Protein AF-A0A7Y0SPW8-F1 (afdb_monomer_lite)

Structure (mmCIF, N/CA/C/O backbone):
data_AF-A0A7Y0SPW8-F1
#
_entry.id   AF-A0A7Y0SPW8-F1
#
loop_
_atom_site.group_PDB
_atom_site.id
_atom_site.type_symbol
_atom_site.label_atom_id
_atom_site.label_alt_id
_atom_site.label_comp_id
_atom_site.label_asym_id
_atom_site.label_entity_id
_atom_site.label_seq_id
_atom_site.pdbx_PDB_ins_code
_atom_site.Cartn_x
_atom_site.Cartn_y
_atom_site.Cartn_z
_atom_site.occupancy
_atom_site.B_iso_or_equiv
_atom_site.auth_seq_id
_atom_site.auth_comp_id
_atom_site.auth_asym_id
_atom_site.auth_atom_id
_atom_site.pdbx_PDB_model_num
ATOM 1 N N . TYR A 1 1 ? -2.737 -6.931 15.381 1.00 62.88 1 TYR A N 1
ATOM 2 C CA . TYR A 1 1 ? -1.695 -5.896 15.281 1.00 62.88 1 TYR A CA 1
ATOM 3 C C . TYR A 1 1 ? -1.751 -5.077 16.565 1.00 62.88 1 TYR A C 1
ATOM 5 O O . TYR A 1 1 ? -2.819 -5.047 17.177 1.00 62.88 1 TYR A O 1
ATOM 13 N N . PRO A 1 2 ? -0.622 -4.552 17.052 1.00 69.31 2 PRO A N 1
ATOM 14 C CA . PRO A 1 2 ? -0.585 -3.794 18.299 1.00 69.31 2 PRO A CA 1
ATOM 15 C C . PRO A 1 2 ? -1.249 -2.413 18.097 1.00 69.31 2 PRO A C 1
ATOM 17 O O . PRO A 1 2 ? -1.220 -1.873 16.997 1.00 69.31 2 PRO A O 1
ATOM 20 N N . THR A 1 3 ? -1.953 -1.907 19.114 1.00 70.38 3 THR A N 1
ATOM 21 C CA . THR A 1 3 ? -2.761 -0.662 19.058 1.00 70.38 3 THR A CA 1
ATOM 22 C C . THR A 1 3 ? -2.176 0.456 19.925 1.00 70.38 3 THR A C 1
ATOM 24 O O . THR A 1 3 ? -2.827 1.463 20.187 1.00 70.38 3 THR A O 1
ATOM 27 N N . ASP A 1 4 ? -0.978 0.235 20.449 1.00 73.94 4 ASP A N 1
ATOM 28 C CA . ASP A 1 4 ? -0.171 1.159 21.246 1.00 73.94 4 ASP A CA 1
ATOM 29 C C . ASP A 1 4 ? 0.299 2.379 20.446 1.00 73.94 4 ASP A C 1
ATOM 31 O O . ASP A 1 4 ? 0.491 3.450 21.016 1.00 73.94 4 ASP A O 1
ATOM 35 N N . GLU A 1 5 ? 0.418 2.237 19.129 1.00 70.25 5 GLU A N 1
ATOM 36 C CA . GLU A 1 5 ? 0.795 3.314 18.212 1.00 70.25 5 GLU A CA 1
ATOM 37 C C . GLU A 1 5 ? -0.388 4.170 17.726 1.00 70.25 5 GLU A C 1
ATOM 39 O O . GLU A 1 5 ? -0.193 5.112 16.962 1.00 70.25 5 GLU A O 1
ATOM 44 N N . PHE A 1 6 ? -1.616 3.859 18.144 1.00 84.69 6 PHE A N 1
ATOM 45 C CA . PHE A 1 6 ? -2.802 4.602 17.719 1.00 84.69 6 PHE A CA 1
ATOM 46 C C . PHE A 1 6 ? -2.862 5.970 18.392 1.00 84.69 6 PHE A C 1
ATOM 48 O O . PHE A 1 6 ? -2.743 6.080 19.615 1.00 84.69 6 PHE A O 1
ATOM 55 N N . LEU A 1 7 ? -3.120 7.017 17.602 1.00 79.31 7 LEU A N 1
ATOM 56 C CA . LEU A 1 7 ? -3.110 8.405 18.082 1.00 79.31 7 LEU A CA 1
ATOM 57 C C . LEU A 1 7 ? -4.071 8.665 19.243 1.00 79.31 7 LEU A C 1
ATOM 59 O O . LEU A 1 7 ? -3.846 9.580 20.039 1.00 79.31 7 LEU A O 1
ATOM 63 N N . SER A 1 8 ? -5.177 7.923 19.326 1.00 85.94 8 SER A N 1
ATOM 64 C CA . SER A 1 8 ? -6.125 8.103 20.418 1.00 85.94 8 SER A CA 1
ATOM 65 C C . SER A 1 8 ? -6.857 6.830 20.822 1.00 85.94 8 SER A C 1
ATOM 67 O O . SER A 1 8 ? -7.314 6.034 20.001 1.00 85.94 8 SER A O 1
ATOM 69 N N . THR A 1 9 ? -7.023 6.689 22.137 1.00 89.38 9 THR A N 1
ATOM 70 C CA . THR A 1 9 ? -7.888 5.696 22.772 1.00 89.38 9 THR A CA 1
ATOM 71 C C . THR A 1 9 ? -8.837 6.411 23.725 1.00 89.38 9 THR A C 1
ATOM 73 O O . THR A 1 9 ? -8.407 7.177 24.584 1.00 89.38 9 THR A O 1
ATOM 76 N N . THR A 1 10 ? -10.135 6.165 23.574 1.00 92.00 10 THR A N 1
ATOM 77 C CA . THR A 1 10 ? -11.179 6.643 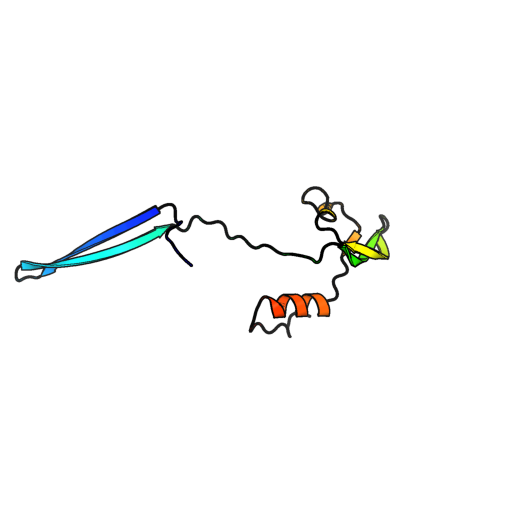24.484 1.00 92.00 10 THR A CA 1
ATOM 78 C C . THR A 1 10 ? -11.642 5.486 25.357 1.00 92.00 10 THR A C 1
ATOM 80 O O . THR A 1 10 ? -12.001 4.428 24.844 1.00 92.00 10 THR A O 1
ATOM 83 N N . VAL A 1 11 ? -11.656 5.687 26.675 1.00 93.69 11 VAL A N 1
ATOM 84 C CA . VAL A 1 11 ? -12.133 4.689 27.639 1.00 93.69 11 VAL A CA 1
ATOM 85 C C . VAL A 1 11 ? -13.487 5.121 28.185 1.00 93.69 11 VAL A C 1
ATOM 87 O O . VAL A 1 11 ? -13.632 6.209 28.738 1.00 93.69 11 VAL A O 1
ATOM 90 N N . PHE A 1 12 ? -14.473 4.246 28.048 1.00 95.12 12 PHE A N 1
ATOM 91 C CA . PHE A 1 12 ? -15.810 4.401 28.595 1.00 95.12 12 PHE A CA 1
ATOM 92 C C . PHE A 1 12 ? -15.910 3.628 29.901 1.00 95.12 12 PHE A C 1
ATOM 94 O O . PHE A 1 12 ? -15.657 2.423 29.936 1.00 95.12 12 PHE A O 1
ATOM 101 N N . GLU A 1 13 ? -16.315 4.307 30.969 1.00 96.38 13 GLU A N 1
ATOM 102 C CA . GLU A 1 13 ? -16.708 3.646 32.207 1.00 96.38 13 GLU A CA 1
ATOM 103 C C . GLU A 1 13 ? -18.226 3.452 32.216 1.00 96.38 13 GLU A C 1
ATOM 105 O O . GLU A 1 13 ? -18.999 4.409 32.222 1.00 96.38 13 GLU A O 1
ATOM 110 N N . VAL A 1 14 ? -18.656 2.196 32.230 1.00 94.06 14 VAL A N 1
ATOM 111 C CA . VAL A 1 14 ? -20.061 1.812 32.336 1.00 94.06 14 VAL A CA 1
ATOM 112 C C . VAL A 1 14 ? -20.339 1.459 33.787 1.00 94.06 14 VAL A C 1
ATOM 114 O O . VAL A 1 14 ? -19.727 0.541 34.327 1.00 94.06 14 VAL A O 1
ATOM 117 N N . ARG A 1 15 ? -21.268 2.176 34.427 1.00 95.62 15 ARG A N 1
ATOM 118 C CA . ARG A 1 15 ? -21.710 1.907 35.801 1.00 95.62 15 ARG A CA 1
ATOM 119 C C . ARG A 1 15 ? -23.179 1.517 35.816 1.00 95.62 15 ARG A C 1
ATOM 121 O O . ARG A 1 15 ? -23.995 2.160 35.161 1.00 95.62 15 ARG A O 1
ATOM 128 N N . ALA A 1 16 ? -23.519 0.506 36.604 1.00 95.06 16 ALA A N 1
ATOM 129 C CA . ALA A 1 16 ? -24.894 0.077 36.824 1.00 95.06 16 ALA A CA 1
ATOM 130 C C . ALA A 1 16 ? -25.170 -0.050 38.321 1.00 95.06 16 ALA A C 1
ATOM 132 O O . ALA A 1 16 ? -24.314 -0.519 39.071 1.00 95.06 16 ALA A O 1
ATOM 133 N N . LYS A 1 17 ? -26.368 0.355 38.748 1.00 96.81 17 LYS A N 1
ATOM 134 C CA . LYS A 1 17 ? -26.845 0.207 40.124 1.00 96.81 17 LYS A CA 1
ATOM 135 C C . LYS A 1 17 ? -28.114 -0.638 40.132 1.00 96.81 17 LYS A C 1
ATOM 137 O O . LYS A 1 17 ? -29.041 -0.339 39.383 1.00 96.81 17 LYS A O 1
ATOM 142 N N . ASP A 1 18 ? -28.150 -1.687 40.947 1.00 94.25 18 ASP A N 1
ATOM 143 C CA . ASP A 1 18 ? -29.341 -2.526 41.087 1.00 94.25 18 ASP A CA 1
ATOM 144 C C . ASP A 1 18 ? -30.396 -1.883 42.010 1.00 94.25 18 ASP A C 1
ATOM 146 O O . ASP A 1 18 ? -30.158 -0.866 42.669 1.00 94.25 18 ASP A O 1
ATOM 150 N N . SER A 1 19 ? -31.587 -2.483 42.075 1.00 94.56 19 SER A N 1
ATOM 151 C CA . SER A 1 19 ? -32.688 -1.994 42.918 1.00 94.56 19 SER A CA 1
ATOM 152 C C . SER A 1 19 ? -32.417 -2.100 44.424 1.00 94.56 19 SER A C 1
ATOM 154 O O . SER A 1 19 ? -33.094 -1.436 45.207 1.00 94.56 19 SER A O 1
ATOM 156 N N . LYS A 1 20 ? -31.428 -2.903 44.840 1.00 96.31 20 LYS A N 1
ATOM 157 C CA . LYS A 1 20 ? -30.963 -3.020 46.233 1.00 96.31 20 LYS A CA 1
ATOM 158 C C . LYS A 1 20 ? -29.852 -2.019 46.563 1.00 96.31 20 LYS A C 1
ATOM 160 O O . LYS A 1 20 ? -29.456 -1.902 47.718 1.00 96.31 20 LYS A O 1
ATOM 165 N N . GLY A 1 21 ? -29.381 -1.274 45.568 1.00 94.56 21 GLY A N 1
ATOM 166 C CA . GLY A 1 21 ? -28.378 -0.235 45.697 1.00 94.56 21 GLY A CA 1
ATOM 167 C C . GLY A 1 21 ? -26.935 -0.681 45.463 1.00 94.56 21 GLY A C 1
ATOM 168 O O . GLY A 1 21 ? -26.040 0.156 45.596 1.00 94.56 21 GLY A O 1
ATOM 169 N N . ASN A 1 22 ? -26.694 -1.934 45.075 1.00 95.69 22 ASN A N 1
ATOM 170 C CA . ASN A 1 22 ? -25.357 -2.411 44.726 1.00 95.69 22 ASN A CA 1
ATOM 171 C C . ASN A 1 22 ? -24.913 -1.775 43.411 1.00 95.69 22 ASN A C 1
ATOM 173 O O . ASN A 1 22 ? -25.707 -1.681 42.479 1.00 95.69 22 ASN A O 1
ATOM 177 N N . THR A 1 23 ? -23.650 -1.355 43.326 1.00 95.81 23 THR A N 1
ATOM 178 C CA . THR A 1 23 ? -23.093 -0.732 42.117 1.00 95.81 23 THR A CA 1
ATOM 179 C C . THR A 1 23 ? -22.000 -1.617 41.529 1.00 95.81 23 THR A C 1
ATOM 181 O O . THR A 1 23 ? -21.108 -2.046 42.254 1.00 95.81 23 THR A O 1
ATOM 184 N N . GLY A 1 24 ? -22.063 -1.872 40.224 1.00 94.88 24 GLY A N 1
ATOM 185 C CA . GLY A 1 24 ? -20.997 -2.500 39.446 1.00 94.88 24 GLY A CA 1
ATOM 186 C C . GLY A 1 24 ? -20.459 -1.535 38.394 1.00 94.88 24 GLY A C 1
ATOM 187 O O . GLY A 1 24 ? -21.195 -0.670 37.912 1.00 94.88 24 GLY A O 1
ATOM 188 N N . SER A 1 25 ? -19.186 -1.682 38.031 1.00 95.50 25 SER A N 1
ATOM 189 C CA . SER A 1 25 ? -18.575 -0.932 36.935 1.00 95.50 25 SER A CA 1
ATOM 190 C C . SER A 1 25 ? -17.782 -1.839 35.998 1.00 95.50 25 SER A C 1
ATOM 192 O O . SER A 1 25 ? -17.258 -2.876 36.403 1.00 95.50 25 SER A O 1
ATOM 194 N N . ALA A 1 26 ? -17.717 -1.445 34.729 1.00 96.50 26 ALA A N 1
ATOM 195 C CA . ALA A 1 26 ? -16.904 -2.069 33.696 1.00 96.50 26 ALA A CA 1
ATOM 196 C C . ALA A 1 26 ? -16.286 -0.983 32.809 1.00 96.50 26 ALA A C 1
ATOM 198 O O . ALA A 1 26 ? -16.876 0.081 32.623 1.00 96.50 26 ALA A O 1
ATOM 199 N N . GLN A 1 27 ? -15.108 -1.252 32.253 1.00 96.38 27 GLN A N 1
ATOM 200 C CA . GLN A 1 27 ? -14.457 -0.358 31.298 1.00 96.38 27 GLN A CA 1
ATOM 201 C C . GLN A 1 27 ? -14.508 -0.949 29.891 1.00 96.38 27 GLN A C 1
ATOM 203 O O . GLN A 1 27 ? -14.370 -2.158 29.711 1.00 96.38 27 GLN A O 1
ATOM 208 N N . HIS A 1 28 ? -14.678 -0.083 28.897 1.00 93.69 28 HIS A N 1
ATOM 209 C CA . HIS A 1 28 ? -14.600 -0.428 27.484 1.00 93.69 28 HIS A CA 1
ATOM 210 C C . HIS A 1 28 ? -13.729 0.597 26.760 1.00 93.69 28 HIS A C 1
ATOM 212 O O . HIS A 1 28 ? -13.996 1.793 26.840 1.00 93.69 28 HIS A O 1
ATOM 218 N N . ALA A 1 29 ? -12.683 0.143 26.075 1.00 91.94 29 ALA A N 1
ATOM 219 C CA . ALA A 1 29 ? -11.767 1.010 25.344 1.00 91.94 29 ALA A CA 1
ATOM 220 C C . ALA A 1 29 ? -12.049 0.939 23.839 1.00 91.94 29 ALA A C 1
ATOM 222 O O . ALA A 1 29 ? -12.220 -0.147 23.289 1.00 91.94 29 ALA A O 1
ATOM 223 N N . VAL A 1 30 ? -12.070 2.101 23.189 1.00 91.31 30 VAL A N 1
ATOM 224 C CA . VAL A 1 30 ? -12.187 2.249 21.736 1.00 91.31 30 VAL A CA 1
ATOM 225 C C . VAL A 1 30 ? -10.996 3.059 21.248 1.00 91.31 30 VAL A C 1
ATOM 227 O O . VAL A 1 30 ? -10.787 4.183 21.708 1.00 91.31 30 VAL A O 1
ATOM 230 N N . SER A 1 31 ? -10.235 2.506 20.311 1.00 90.38 31 SER A N 1
ATOM 231 C CA . SER A 1 31 ? -9.045 3.150 19.753 1.00 90.38 31 SER A CA 1
ATOM 232 C C . SER A 1 31 ? -9.263 3.505 18.286 1.00 90.38 31 SER A C 1
ATOM 234 O O . SER A 1 31 ? -9.913 2.759 17.551 1.00 90.38 31 SER A O 1
ATOM 236 N N . ARG A 1 32 ? -8.747 4.661 17.863 1.00 88.94 32 ARG A N 1
ATOM 237 C CA . ARG A 1 32 ? -8.785 5.100 16.467 1.00 88.94 32 ARG A CA 1
ATOM 238 C C . ARG A 1 32 ? -7.543 4.588 15.753 1.00 88.94 32 ARG A C 1
ATOM 240 O O . ARG A 1 32 ? -6.452 5.029 16.079 1.00 88.94 32 ARG A O 1
ATOM 247 N N . ASP A 1 33 ? -7.743 3.735 14.757 1.00 87.62 33 ASP A N 1
ATOM 248 C CA . ASP A 1 33 ? -6.692 3.400 13.801 1.00 87.62 33 ASP A CA 1
ATOM 249 C C . ASP A 1 33 ? -6.490 4.574 12.838 1.00 87.62 33 ASP A C 1
ATOM 251 O O . ASP A 1 33 ? -7.411 4.990 12.125 1.00 87.62 33 ASP A O 1
ATOM 255 N N . ASP A 1 34 ? -5.307 5.165 12.884 1.00 83.38 34 ASP A N 1
ATOM 256 C CA . ASP A 1 34 ? -4.878 6.257 12.022 1.00 83.38 34 ASP A CA 1
ATOM 257 C C . ASP A 1 34 ? -3.662 5.881 11.165 1.00 83.38 34 ASP A C 1
ATOM 259 O O . ASP A 1 34 ? -3.136 6.721 10.431 1.00 83.38 34 ASP A O 1
ATOM 263 N N . GLN A 1 35 ? -3.245 4.615 11.210 1.00 80.94 35 GLN A N 1
ATOM 264 C CA . GLN A 1 35 ? -2.141 4.135 10.403 1.00 80.94 35 GLN A CA 1
ATOM 265 C C . GLN A 1 35 ? -2.613 3.907 8.969 1.00 80.94 35 GLN A C 1
ATOM 267 O O . GLN A 1 35 ? -3.544 3.148 8.694 1.00 80.94 35 GLN A O 1
ATOM 272 N N . ALA A 1 36 ? -1.954 4.574 8.022 1.00 81.44 36 ALA A N 1
ATOM 273 C CA . ALA A 1 36 ? -2.179 4.282 6.616 1.00 81.44 36 ALA A CA 1
ATOM 274 C C . ALA A 1 36 ? -1.726 2.840 6.321 1.00 81.44 36 ALA A C 1
ATOM 276 O O . ALA A 1 36 ? -0.653 2.437 6.779 1.00 81.44 36 ALA A O 1
ATOM 277 N N . PRO A 1 37 ? -2.487 2.061 5.531 1.00 78.50 37 PRO A N 1
ATOM 278 C CA . PRO A 1 37 ? -2.020 0.756 5.097 1.00 78.50 37 PRO A CA 1
ATOM 279 C C . PRO A 1 37 ? -0.728 0.932 4.294 1.00 78.50 37 PRO A C 1
ATOM 281 O O . PRO A 1 37 ? -0.685 1.690 3.324 1.00 78.50 37 PRO A O 1
ATOM 284 N N . ALA A 1 38 ? 0.323 0.222 4.694 1.00 77.69 38 ALA A N 1
ATOM 285 C CA . ALA A 1 38 ? 1.597 0.207 3.995 1.00 77.69 38 ALA A CA 1
ATOM 286 C C . ALA A 1 38 ? 1.869 -1.201 3.464 1.00 77.69 38 ALA A C 1
ATOM 288 O O . ALA A 1 38 ? 1.817 -2.183 4.205 1.00 77.69 38 ALA A O 1
ATOM 289 N N . GLN A 1 39 ? 2.180 -1.294 2.175 1.00 74.88 39 GLN A N 1
ATOM 290 C CA . GLN A 1 39 ? 2.645 -2.525 1.554 1.00 74.88 39 GLN A CA 1
ATOM 291 C C . GLN A 1 39 ? 3.880 -2.216 0.720 1.00 74.88 39 GLN A C 1
ATOM 293 O O . GLN A 1 39 ? 3.836 -1.393 -0.193 1.00 74.88 39 GLN A O 1
ATOM 298 N N . THR A 1 40 ? 4.976 -2.902 1.023 1.00 73.94 40 THR A N 1
ATOM 299 C CA . THR A 1 40 ? 6.192 -2.842 0.217 1.00 73.94 40 THR A CA 1
ATOM 300 C C . THR A 1 40 ? 6.177 -4.006 -0.759 1.00 73.94 40 THR A C 1
ATOM 302 O O . THR A 1 40 ? 6.144 -5.164 -0.346 1.00 73.94 40 THR A O 1
ATOM 305 N N . ILE A 1 41 ? 6.206 -3.701 -2.054 1.00 67.06 41 ILE A N 1
ATOM 306 C CA . ILE A 1 41 ? 6.445 -4.692 -3.103 1.00 67.06 41 ILE A CA 1
ATOM 307 C C . ILE A 1 41 ? 7.904 -4.550 -3.517 1.00 67.06 41 ILE A C 1
ATOM 309 O O . ILE A 1 41 ? 8.339 -3.464 -3.902 1.00 67.06 41 ILE A O 1
ATOM 313 N N . THR A 1 42 ? 8.660 -5.637 -3.420 1.00 67.94 42 THR A N 1
ATOM 314 C CA . THR A 1 42 ? 10.042 -5.692 -3.888 1.00 67.94 42 THR A CA 1
ATOM 315 C C . THR A 1 42 ? 10.117 -6.488 -5.180 1.00 67.94 42 THR A C 1
ATOM 317 O O . THR A 1 42 ? 9.447 -7.505 -5.358 1.00 67.94 42 THR A O 1
ATOM 320 N N . TYR A 1 43 ? 10.959 -6.010 -6.085 1.00 69.94 43 TYR A N 1
ATOM 321 C CA . TYR A 1 43 ? 11.320 -6.700 -7.314 1.00 69.94 43 TYR A CA 1
ATOM 322 C C . TYR A 1 43 ? 12.825 -6.981 -7.275 1.00 69.94 43 TYR A C 1
ATOM 324 O O . TYR A 1 43 ? 13.558 -6.256 -6.597 1.00 69.94 43 TYR A O 1
ATOM 332 N N . PRO A 1 44 ? 13.307 -8.033 -7.952 1.00 74.12 44 PRO A N 1
ATOM 333 C CA . PRO A 1 44 ? 14.716 -8.391 -7.914 1.00 74.12 44 PRO A CA 1
ATOM 334 C C . PRO A 1 44 ? 15.538 -7.377 -8.722 1.00 74.12 44 PRO A C 1
ATOM 336 O O . PRO A 1 44 ? 15.561 -7.391 -9.953 1.00 74.12 44 PRO A O 1
ATOM 339 N N . GLU A 1 45 ? 16.202 -6.470 -8.015 1.00 83.44 45 GLU A N 1
ATOM 340 C CA . GLU A 1 45 ? 17.065 -5.459 -8.616 1.00 83.44 45 GLU A CA 1
ATOM 341 C C . GLU A 1 45 ? 18.304 -6.092 -9.260 1.00 83.44 45 GLU A C 1
ATOM 343 O O . GLU A 1 45 ? 18.851 -7.081 -8.765 1.00 83.44 45 GLU A O 1
ATOM 348 N N . GLY A 1 46 ? 18.729 -5.559 -10.406 1.00 84.12 46 GLY A N 1
ATOM 349 C CA . GLY A 1 46 ? 19.903 -6.059 -11.120 1.00 84.12 46 GLY A CA 1
ATOM 350 C C . GLY A 1 46 ? 19.679 -7.379 -11.868 1.00 84.12 46 GLY A C 1
ATOM 351 O O . GLY A 1 46 ? 20.627 -7.932 -12.422 1.00 84.12 46 GLY A O 1
ATOM 352 N N . THR A 1 47 ? 18.448 -7.896 -11.905 1.00 84.62 47 THR A N 1
ATOM 353 C CA . THR A 1 47 ? 18.129 -9.145 -12.612 1.00 84.62 47 THR A CA 1
ATOM 354 C C . THR A 1 47 ? 17.785 -8.871 -14.071 1.00 84.62 47 THR A C 1
ATOM 356 O O . THR A 1 47 ? 17.060 -7.925 -14.379 1.00 84.62 47 THR A O 1
ATOM 359 N N . SER A 1 48 ? 18.296 -9.711 -14.974 1.00 87.31 48 SER A N 1
ATOM 360 C CA . SER A 1 48 ? 17.919 -9.676 -16.388 1.00 87.31 48 SER A CA 1
ATOM 361 C C . SER A 1 48 ? 16.462 -10.103 -16.545 1.00 87.31 48 SER A C 1
ATOM 363 O O . SER A 1 48 ? 16.098 -11.213 -16.163 1.00 87.31 48 SER A O 1
ATOM 365 N N . MET A 1 49 ? 15.647 -9.225 -17.117 1.00 86.50 49 MET A N 1
ATOM 366 C CA . MET A 1 49 ? 14.225 -9.423 -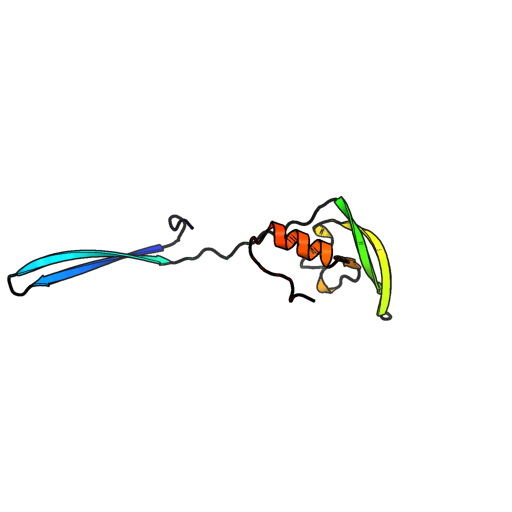17.373 1.00 86.50 49 MET A CA 1
ATOM 367 C C . MET A 1 49 ? 13.908 -9.118 -18.832 1.00 86.50 49 MET A C 1
ATOM 369 O O . MET A 1 49 ? 14.587 -8.315 -19.469 1.00 86.50 49 MET A O 1
ATOM 373 N N . THR A 1 50 ? 12.842 -9.717 -19.351 1.00 89.94 50 THR A N 1
ATOM 374 C CA . THR A 1 50 ? 12.353 -9.404 -20.694 1.00 89.94 50 THR A CA 1
ATOM 375 C C . THR A 1 50 ? 11.406 -8.207 -20.647 1.00 89.94 50 THR A C 1
ATOM 377 O O . THR A 1 50 ? 10.540 -8.114 -19.779 1.00 89.94 50 THR A O 1
ATOM 380 N N . TYR A 1 51 ? 11.530 -7.314 -21.619 1.00 90.38 51 TYR A N 1
ATOM 381 C CA . TYR A 1 51 ? 10.694 -6.136 -21.813 1.00 90.38 51 TYR A CA 1
ATOM 382 C C . TYR A 1 51 ? 9.959 -6.214 -23.147 1.00 90.38 51 TYR A C 1
ATOM 384 O O . TYR A 1 51 ? 10.425 -6.846 -24.096 1.00 90.38 51 TYR A O 1
ATOM 392 N N . VAL A 1 52 ? 8.804 -5.557 -23.218 1.00 92.12 52 VAL A N 1
ATOM 393 C CA . VAL A 1 52 ? 8.078 -5.257 -24.451 1.00 92.12 52 VAL A CA 1
ATOM 394 C C . VAL A 1 52 ? 8.184 -3.758 -24.699 1.00 92.12 52 VAL A C 1
ATOM 396 O O . VAL A 1 52 ? 7.559 -2.986 -23.977 1.00 92.12 52 VAL A O 1
ATOM 399 N N . ASN A 1 53 ? 8.934 -3.346 -25.719 1.00 91.81 53 ASN A N 1
ATOM 400 C CA . ASN A 1 53 ? 8.897 -1.972 -26.204 1.00 91.81 53 ASN A CA 1
ATOM 401 C C . ASN A 1 53 ? 7.741 -1.831 -27.197 1.00 91.81 53 ASN A C 1
ATOM 403 O O . ASN A 1 53 ? 7.675 -2.556 -28.193 1.00 91.81 53 ASN A O 1
ATOM 407 N N . VAL A 1 54 ? 6.820 -0.914 -26.926 1.00 91.06 54 VAL A N 1
ATOM 408 C CA . VAL A 1 54 ? 5.781 -0.514 -27.879 1.00 91.06 54 VAL A CA 1
ATOM 409 C C . VAL A 1 54 ? 6.329 0.671 -28.668 1.00 91.06 54 VAL A C 1
ATOM 411 O O . VAL A 1 54 ? 6.779 1.607 -28.033 1.00 91.06 54 VAL A O 1
ATOM 414 N N . GLY A 1 55 ? 6.301 0.669 -30.005 1.00 88.44 55 GLY A N 1
ATOM 415 C CA . GLY A 1 55 ? 6.678 1.730 -30.961 1.00 88.44 55 GLY A CA 1
ATOM 416 C C . GLY A 1 55 ? 5.559 2.761 -31.163 1.00 88.44 55 GLY A C 1
ATOM 417 O O . GLY A 1 55 ? 4.423 2.494 -30.771 1.00 88.44 55 GLY A O 1
ATOM 418 N N . LEU A 1 56 ? 5.849 4.000 -31.594 1.00 87.81 56 LEU A N 1
ATOM 419 C CA . LEU A 1 56 ? 4.829 5.081 -31.676 1.00 87.81 56 LEU A CA 1
ATOM 4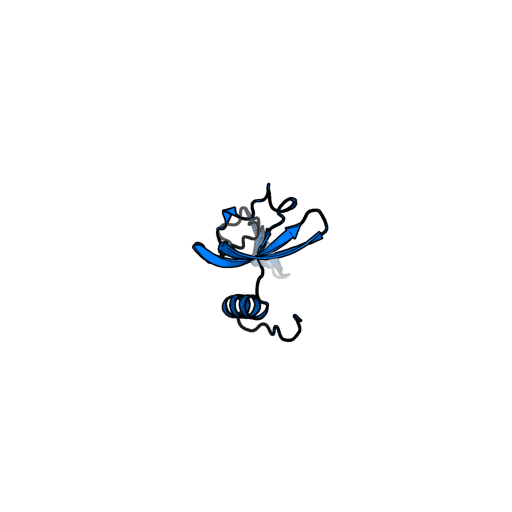20 C C . LEU A 1 56 ? 3.717 4.760 -32.688 1.00 87.81 56 LEU A C 1
ATOM 422 O O . LEU A 1 56 ? 2.604 5.266 -32.588 1.00 87.81 56 LEU A O 1
ATOM 426 N N . ASP A 1 57 ? 4.047 3.895 -33.634 1.00 91.38 57 ASP A N 1
ATOM 427 C CA . ASP A 1 57 ? 3.186 3.234 -34.610 1.00 91.38 57 ASP A CA 1
ATOM 428 C C . ASP A 1 57 ? 2.393 2.044 -34.037 1.00 91.38 57 ASP A C 1
ATOM 430 O O . ASP A 1 57 ? 1.539 1.482 -34.718 1.00 91.38 57 ASP A O 1
ATOM 434 N N . GLY A 1 58 ? 2.647 1.669 -32.783 1.00 85.50 58 GLY A N 1
ATOM 435 C CA . GLY A 1 58 ? 2.047 0.523 -32.111 1.00 85.50 58 GLY A CA 1
ATOM 436 C C . GLY A 1 58 ? 2.785 -0.799 -32.329 1.00 85.50 58 GLY A C 1
ATOM 437 O O . GLY A 1 58 ? 2.320 -1.815 -31.800 1.00 85.50 58 GLY A O 1
ATOM 438 N N . GLU A 1 59 ? 3.915 -0.820 -33.050 1.00 93.12 59 GLU A N 1
ATOM 439 C CA . GLU A 1 59 ? 4.727 -2.035 -33.176 1.00 93.12 59 GLU A CA 1
ATOM 440 C C . GLU A 1 59 ? 5.208 -2.518 -31.806 1.00 93.12 59 GLU A C 1
ATOM 442 O O . GLU A 1 59 ? 5.386 -1.734 -30.879 1.00 93.12 59 GLU A O 1
ATOM 447 N N . ARG A 1 60 ? 5.401 -3.828 -31.646 1.00 92.75 60 ARG A N 1
ATOM 448 C CA . ARG A 1 60 ? 5.856 -4.413 -30.381 1.00 92.75 60 ARG A CA 1
ATOM 449 C C . ARG A 1 60 ? 7.122 -5.211 -30.609 1.00 92.75 60 ARG A C 1
ATOM 451 O O . ARG A 1 60 ? 7.112 -6.176 -31.368 1.00 92.75 60 ARG A O 1
ATOM 458 N N . THR A 1 61 ? 8.183 -4.845 -29.905 1.00 93.19 61 THR A N 1
ATOM 459 C CA . THR A 1 61 ? 9.453 -5.573 -29.910 1.00 93.19 61 THR A CA 1
ATOM 460 C C . THR A 1 61 ? 9.776 -6.069 -28.510 1.00 93.19 61 THR A C 1
ATOM 462 O O . THR A 1 61 ? 9.331 -5.493 -27.518 1.00 93.19 61 THR A O 1
ATOM 465 N N . THR A 1 62 ? 10.511 -7.175 -28.418 1.00 93.38 62 THR A N 1
ATOM 466 C CA . THR A 1 62 ? 10.934 -7.746 -27.137 1.00 93.38 62 THR A CA 1
ATOM 467 C C . THR A 1 62 ? 12.442 -7.753 -27.023 1.00 93.38 62 THR A C 1
ATOM 469 O O . THR A 1 62 ? 13.117 -8.150 -27.973 1.00 93.38 62 THR A O 1
ATOM 472 N N . TYR A 1 63 ? 12.956 -7.374 -25.860 1.00 91.62 63 TYR A N 1
ATOM 473 C CA . TYR A 1 63 ? 14.385 -7.411 -25.565 1.00 91.62 63 TYR A CA 1
ATOM 474 C C . TYR A 1 63 ? 14.625 -7.759 -24.095 1.00 91.62 63 TYR A C 1
ATOM 476 O O . TYR A 1 63 ? 13.743 -7.554 -23.263 1.00 91.62 63 TYR A O 1
ATOM 484 N N . ASP A 1 64 ? 15.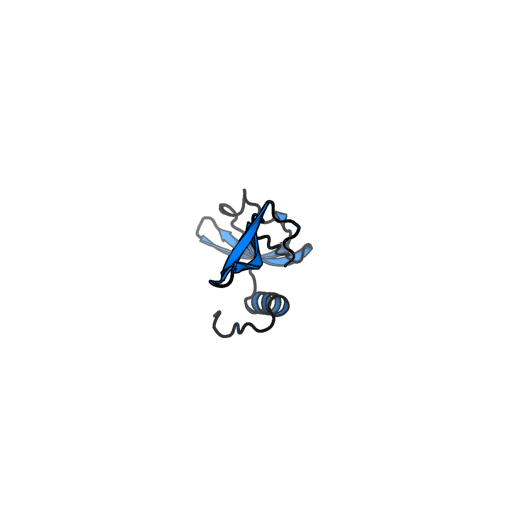813 -8.268 -23.777 1.00 91.50 64 ASP A N 1
ATOM 485 C CA . ASP A 1 64 ? 16.232 -8.498 -22.394 1.00 91.50 64 ASP A CA 1
ATOM 486 C C . ASP A 1 64 ? 17.031 -7.299 -21.874 1.00 91.50 64 ASP A C 1
ATOM 488 O O . ASP A 1 64 ? 17.914 -6.776 -22.557 1.00 91.50 64 ASP A O 1
ATOM 492 N N . GLY A 1 65 ? 16.718 -6.857 -20.659 1.00 88.50 65 GLY A N 1
ATOM 493 C CA . GLY A 1 65 ? 17.347 -5.719 -19.997 1.00 88.50 65 GLY A CA 1
ATOM 494 C C . GLY A 1 65 ? 17.462 -5.933 -18.492 1.00 88.50 65 GLY A C 1
ATOM 495 O O . GLY A 1 65 ? 16.784 -6.778 -17.913 1.00 88.50 65 GLY A O 1
ATOM 496 N N . ILE A 1 66 ? 18.337 -5.169 -17.841 1.00 88.81 66 ILE A N 1
ATOM 497 C CA . ILE A 1 66 ? 18.483 -5.218 -16.384 1.00 88.81 66 ILE A CA 1
ATOM 498 C C . ILE A 1 66 ? 17.350 -4.427 -15.734 1.00 88.81 66 ILE A C 1
ATOM 500 O O . ILE A 1 66 ? 17.186 -3.240 -16.014 1.00 88.81 66 ILE A O 1
ATOM 504 N N . TYR A 1 67 ? 16.602 -5.077 -14.844 1.00 86.00 67 TYR A N 1
ATOM 505 C CA . TYR A 1 67 ? 15.568 -4.415 -14.060 1.00 86.00 67 TYR A CA 1
ATOM 506 C C . TYR A 1 67 ? 16.171 -3.539 -12.957 1.00 86.00 67 TYR A C 1
ATOM 508 O O . TYR A 1 67 ? 17.009 -3.992 -12.171 1.00 86.00 67 TYR A O 1
ATOM 516 N N . SER A 1 68 ? 15.685 -2.302 -12.864 1.00 84.06 68 SER A N 1
ATOM 517 C CA . SER A 1 68 ? 15.883 -1.409 -11.723 1.00 84.06 68 SER A CA 1
ATOM 518 C C . SER A 1 68 ? 14.528 -0.893 -11.250 1.00 84.06 68 SER A C 1
ATOM 520 O O . SER A 1 68 ? 13.605 -0.702 -12.043 1.00 84.06 68 SER A O 1
ATOM 522 N N . GLN A 1 69 ? 14.396 -0.647 -9.949 1.00 76.00 69 GLN A N 1
ATOM 523 C CA . GLN A 1 69 ? 13.174 -0.058 -9.407 1.00 76.00 69 GLN A CA 1
ATOM 524 C C . GLN A 1 69 ? 12.931 1.364 -9.944 1.00 76.00 69 GLN A C 1
ATOM 526 O O . GLN A 1 69 ? 11.782 1.785 -10.056 1.00 76.00 69 GLN A O 1
ATOM 531 N N . ASP A 1 70 ? 13.989 2.047 -10.387 1.00 79.25 70 ASP A N 1
ATOM 532 C CA . ASP A 1 70 ? 13.918 3.373 -11.004 1.00 79.25 70 ASP A CA 1
ATOM 533 C C . ASP A 1 70 ? 13.480 3.330 -12.478 1.00 79.25 70 ASP A C 1
ATOM 535 O O . ASP A 1 70 ? 13.251 4.373 -13.094 1.00 79.25 70 ASP A O 1
ATOM 539 N N . THR A 1 71 ? 13.331 2.136 -13.070 1.00 76.50 71 THR A N 1
ATOM 540 C CA . THR A 1 71 ? 12.820 1.990 -14.441 1.00 76.50 71 THR A CA 1
ATOM 541 C C . THR A 1 71 ? 11.399 2.553 -14.572 1.00 76.50 71 THR A C 1
ATOM 543 O O . THR A 1 71 ? 11.075 3.136 -15.605 1.00 76.50 71 THR A O 1
ATOM 546 N N . TYR A 1 72 ? 10.576 2.443 -13.521 1.00 78.69 72 TYR A N 1
ATOM 547 C CA . TYR A 1 72 ? 9.214 2.983 -13.480 1.00 78.69 72 TYR A CA 1
ATOM 548 C C . TYR A 1 72 ? 9.016 3.868 -12.252 1.00 78.69 72 TYR A C 1
ATOM 550 O O . TYR A 1 72 ? 8.784 3.384 -11.145 1.00 78.69 72 TYR A O 1
ATOM 558 N N . THR A 1 73 ? 9.064 5.178 -12.460 1.00 81.06 73 THR A N 1
ATOM 559 C CA . THR A 1 73 ? 8.797 6.187 -11.434 1.00 81.06 73 THR A CA 1
ATOM 560 C C . THR A 1 73 ? 7.397 6.780 -11.618 1.00 81.06 73 THR A C 1
ATOM 562 O O . THR A 1 73 ? 6.832 6.701 -12.714 1.00 81.06 73 THR A O 1
ATOM 565 N N . PRO A 1 74 ? 6.822 7.429 -10.586 1.00 82.81 74 PRO A N 1
ATOM 566 C CA . PRO A 1 74 ? 5.550 8.143 -10.722 1.00 82.81 74 PRO A CA 1
ATOM 567 C C . PRO A 1 74 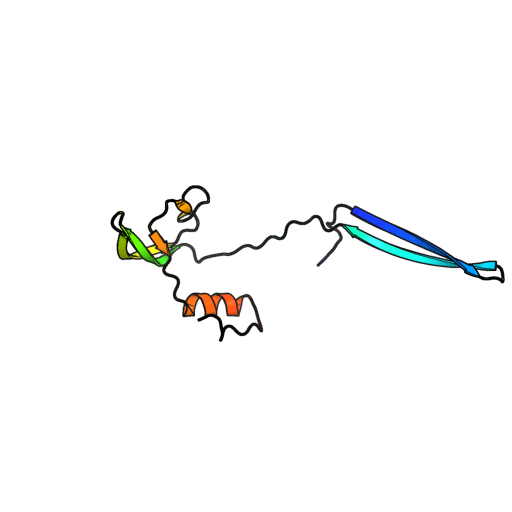? 5.526 9.141 -11.890 1.00 82.81 74 PRO A C 1
ATOM 569 O O . PRO A 1 74 ? 4.485 9.324 -12.518 1.00 82.81 74 PRO A O 1
ATOM 572 N N . ASP A 1 75 ? 6.678 9.731 -12.212 1.00 85.88 75 ASP A N 1
ATOM 573 C CA . ASP A 1 75 ? 6.814 10.747 -13.256 1.00 85.88 75 ASP A CA 1
ATOM 574 C C . ASP A 1 75 ? 6.854 10.153 -14.670 1.00 85.88 75 ASP A C 1
ATOM 576 O O . ASP A 1 75 ? 6.419 10.800 -15.624 1.00 85.88 75 ASP A O 1
ATOM 580 N N . ASN A 1 76 ? 7.379 8.933 -14.832 1.00 83.12 76 ASN A N 1
ATOM 581 C CA . ASN A 1 76 ? 7.626 8.345 -16.151 1.00 83.12 76 ASN A CA 1
ATOM 582 C C . ASN A 1 76 ? 6.688 7.180 -16.506 1.00 83.12 76 ASN A C 1
ATOM 584 O O . ASN A 1 76 ? 6.543 6.870 -17.688 1.00 83.12 76 ASN A O 1
ATOM 588 N N . VAL A 1 77 ? 6.001 6.571 -15.530 1.00 83.94 77 VAL A N 1
ATOM 589 C CA . VAL A 1 77 ? 5.234 5.329 -15.736 1.00 83.94 77 VAL A CA 1
ATOM 590 C C . VAL A 1 77 ? 4.131 5.467 -16.791 1.00 83.94 77 VAL A C 1
ATOM 592 O O . VAL A 1 77 ? 3.850 4.515 -17.510 1.00 83.94 77 VAL A O 1
ATOM 595 N N . GLN A 1 78 ? 3.541 6.658 -16.936 1.00 83.38 78 GLN A N 1
ATOM 596 C CA . GLN A 1 78 ? 2.471 6.924 -17.911 1.00 83.38 78 GLN A CA 1
ATOM 597 C C . GLN A 1 78 ? 2.983 7.147 -19.340 1.00 83.38 78 GLN A C 1
ATOM 599 O O . GLN A 1 78 ? 2.248 6.930 -20.300 1.00 83.38 78 GLN A O 1
ATOM 604 N N . ALA A 1 79 ? 4.228 7.605 -19.489 1.00 84.31 79 ALA A N 1
ATOM 605 C CA . ALA A 1 79 ? 4.852 7.861 -20.786 1.00 84.31 79 ALA A CA 1
ATOM 606 C C . ALA A 1 79 ? 5.805 6.734 -21.212 1.00 84.31 79 ALA A C 1
ATOM 608 O O . ALA A 1 79 ? 6.275 6.727 -22.353 1.00 84.31 79 ALA A O 1
ATOM 609 N N . SER A 1 80 ? 6.102 5.801 -20.301 1.00 86.81 80 SER A N 1
ATOM 610 C CA . SER A 1 80 ? 6.981 4.674 -20.569 1.00 86.81 80 SER A CA 1
ATOM 611 C C . SER A 1 80 ? 6.404 3.782 -21.660 1.00 86.81 80 SER A C 1
ATOM 613 O O . SER A 1 80 ? 5.194 3.588 -21.789 1.00 86.81 80 SER A O 1
ATOM 615 N N . ARG A 1 81 ? 7.309 3.270 -22.484 1.00 87.31 81 ARG A N 1
ATOM 616 C CA . ARG A 1 81 ? 6.992 2.453 -23.659 1.00 87.31 81 ARG A CA 1
ATOM 617 C C . ARG A 1 81 ? 7.619 1.072 -23.564 1.00 87.31 81 ARG A C 1
ATOM 619 O O . ARG A 1 81 ? 7.231 0.190 -24.321 1.00 87.31 81 ARG A O 1
ATOM 626 N N . ASP A 1 82 ? 8.543 0.906 -22.626 1.00 88.94 82 ASP A N 1
ATOM 627 C CA . ASP A 1 82 ? 9.110 -0.367 -22.226 1.00 88.94 82 ASP A CA 1
ATOM 628 C C . ASP A 1 82 ? 8.241 -0.916 -21.108 1.00 88.94 82 ASP A C 1
ATOM 630 O O . ASP A 1 82 ? 8.116 -0.285 -20.066 1.00 88.94 82 ASP A O 1
ATOM 634 N N . PHE A 1 83 ? 7.635 -2.079 -21.299 1.00 87.31 83 PHE A N 1
ATOM 635 C CA . PHE A 1 83 ? 6.811 -2.743 -20.293 1.00 87.31 83 PHE A CA 1
ATOM 636 C C . PHE A 1 83 ? 7.481 -4.038 -19.867 1.00 87.31 83 PHE A C 1
ATOM 638 O O . PHE A 1 83 ? 7.829 -4.858 -20.716 1.00 87.31 83 PHE A O 1
ATOM 645 N N . LEU A 1 84 ? 7.642 -4.245 -18.561 1.00 86.62 84 LEU A N 1
ATOM 646 C CA . LEU A 1 84 ? 8.188 -5.489 -18.038 1.00 86.62 84 LEU A CA 1
ATOM 647 C C . LEU A 1 84 ? 7.289 -6.656 -18.463 1.00 86.62 84 LEU A C 1
ATOM 649 O O . LEU A 1 84 ? 6.099 -6.696 -18.142 1.00 86.62 84 LEU A O 1
ATOM 653 N N . LYS A 1 85 ? 7.856 -7.618 -19.187 1.00 84.44 85 LYS A N 1
ATOM 654 C CA . LYS A 1 85 ? 7.163 -8.840 -19.576 1.00 84.44 85 LYS A CA 1
ATOM 655 C C . LYS A 1 85 ? 7.226 -9.815 -18.408 1.00 84.44 85 LYS A C 1
ATOM 657 O O . LYS A 1 85 ? 8.121 -10.650 -18.321 1.00 84.44 85 LYS A O 1
ATOM 662 N N . ILE A 1 86 ? 6.270 -9.691 -17.499 1.00 74.62 86 ILE A N 1
ATOM 663 C CA . ILE A 1 86 ? 6.155 -10.612 -16.373 1.00 74.62 86 ILE A CA 1
ATOM 664 C C . ILE A 1 86 ? 5.502 -11.901 -16.877 1.00 74.62 86 ILE A C 1
ATOM 666 O O . ILE A 1 86 ? 4.353 -11.889 -17.318 1.00 74.62 86 ILE A O 1
ATOM 670 N N . ASP A 1 87 ? 6.240 -13.012 -16.830 1.00 73.75 87 ASP A N 1
ATOM 671 C CA . ASP A 1 87 ? 5.667 -14.333 -17.080 1.00 73.75 87 ASP A CA 1
ATOM 672 C C . ASP A 1 87 ? 4.613 -14.629 -16.003 1.00 73.75 87 ASP A C 1
ATOM 674 O O . ASP A 1 87 ? 4.877 -14.493 -14.804 1.00 73.75 87 ASP A O 1
ATOM 678 N N . TYR A 1 88 ? 3.416 -15.026 -16.428 1.00 69.56 88 TYR A N 1
ATOM 679 C CA . TYR A 1 88 ? 2.321 -15.373 -15.529 1.00 69.56 88 TYR A CA 1
ATOM 680 C C . TYR A 1 88 ? 2.737 -16.422 -14.487 1.00 69.56 88 TYR A C 1
ATOM 682 O O . TYR A 1 88 ? 2.432 -16.279 -13.300 1.00 69.56 88 TYR A O 1
ATOM 690 N N . ALA A 1 89 ? 3.502 -17.440 -14.895 1.00 71.94 89 ALA A N 1
ATOM 691 C CA . ALA A 1 89 ? 3.992 -18.461 -13.979 1.00 71.94 89 ALA A CA 1
ATOM 692 C C . ALA A 1 89 ? 4.911 -17.846 -12.911 1.00 71.94 89 ALA A C 1
ATOM 694 O O . ALA A 1 89 ? 4.763 -18.138 -11.725 1.00 71.94 89 ALA A O 1
ATOM 695 N N . TYR A 1 90 ? 5.799 -16.931 -13.306 1.00 71.00 90 TYR A N 1
ATOM 696 C CA . TYR A 1 90 ? 6.693 -16.230 -12.385 1.00 71.00 90 TYR A CA 1
ATOM 697 C C . TYR A 1 90 ? 5.926 -15.334 -11.397 1.00 71.00 90 TYR A C 1
ATOM 699 O O . TYR A 1 90 ? 6.183 -15.391 -10.193 1.00 71.00 90 TYR A O 1
ATOM 707 N N . ALA A 1 91 ? 4.938 -14.568 -11.875 1.00 70.00 91 ALA A N 1
ATOM 708 C CA . ALA A 1 91 ? 4.066 -13.762 -11.017 1.00 70.00 91 ALA A CA 1
ATOM 709 C C . ALA A 1 91 ? 3.298 -14.630 -10.011 1.00 70.00 91 ALA A C 1
ATOM 711 O O . ALA A 1 91 ? 3.300 -14.343 -8.814 1.00 70.00 91 ALA A O 1
ATOM 712 N N . SER A 1 92 ? 2.683 -15.719 -10.481 1.00 67.94 92 SER A N 1
ATOM 713 C CA . SER A 1 92 ? 1.902 -16.626 -9.636 1.00 67.94 92 SER A CA 1
ATOM 714 C C . SER A 1 92 ? 2.755 -17.294 -8.551 1.00 67.94 92 SER A C 1
ATOM 716 O O . SER A 1 92 ? 2.339 -17.333 -7.396 1.00 67.94 92 SER A O 1
ATOM 718 N N . LEU A 1 93 ? 3.978 -17.734 -8.878 1.00 71.31 93 LEU A N 1
ATOM 719 C CA . LEU A 1 93 ? 4.919 -18.329 -7.922 1.00 71.31 93 LEU A CA 1
ATOM 720 C C . LEU A 1 93 ? 5.373 -17.312 -6.869 1.00 71.31 93 LEU A C 1
ATOM 722 O O . LEU A 1 93 ? 5.435 -17.631 -5.680 1.00 71.31 93 LEU A O 1
ATOM 726 N N . GLY A 1 94 ? 5.666 -16.078 -7.292 1.00 68.69 94 GLY A N 1
ATOM 727 C CA . GLY A 1 94 ? 6.007 -14.986 -6.382 1.00 68.69 94 GLY A CA 1
ATOM 728 C C . GLY A 1 94 ? 4.882 -14.701 -5.388 1.00 68.69 94 GLY A C 1
ATOM 729 O O . GLY A 1 94 ? 5.112 -14.679 -4.179 1.00 68.69 94 GLY A O 1
ATOM 730 N N . ILE A 1 95 ? 3.648 -14.566 -5.881 1.00 70.25 95 ILE A N 1
ATOM 731 C CA . ILE A 1 95 ? 2.483 -14.277 -5.039 1.00 70.25 95 ILE A CA 1
ATOM 732 C C . ILE A 1 95 ? 2.150 -15.462 -4.117 1.00 70.25 95 ILE A C 1
ATOM 734 O O . ILE A 1 95 ? 1.865 -15.238 -2.942 1.00 70.25 95 ILE A O 1
ATOM 738 N N . GLN A 1 96 ? 2.237 -16.712 -4.586 1.00 69.94 96 GLN A N 1
ATOM 739 C CA . GLN A 1 96 ? 2.028 -17.907 -3.750 1.00 69.94 96 GLN A CA 1
ATOM 740 C C . GLN A 1 96 ? 2.989 -17.969 -2.555 1.00 69.94 96 GLN A C 1
ATOM 742 O O . GLN A 1 96 ? 2.595 -18.379 -1.461 1.00 69.94 96 GLN A O 1
ATOM 747 N N . ASN A 1 97 ? 4.237 -17.531 -2.740 1.00 66.44 97 ASN A N 1
ATOM 748 C CA . ASN A 1 97 ? 5.210 -17.462 -1.651 1.00 66.44 97 ASN A CA 1
ATOM 749 C C . ASN A 1 97 ? 4.849 -16.392 -0.606 1.00 66.44 97 ASN A C 1
ATOM 751 O O . ASN A 1 97 ? 5.135 -16.577 0.580 1.00 66.44 97 ASN A O 1
ATOM 755 N N . SER A 1 98 ? 4.207 -15.295 -1.019 1.00 66.25 98 SER A N 1
ATOM 756 C CA . SER A 1 98 ? 3.795 -14.198 -0.133 1.00 66.25 98 SER A CA 1
ATOM 757 C C . SER A 1 98 ? 2.423 -14.408 0.521 1.00 66.25 98 SER A C 1
ATOM 759 O O . SER A 1 98 ? 2.220 -13.976 1.654 1.00 66.25 98 SER A O 1
ATOM 761 N N . LEU A 1 99 ? 1.487 -15.079 -0.155 1.00 69.06 99 LEU A N 1
ATOM 762 C CA . LEU A 1 99 ? 0.113 -15.300 0.302 1.00 69.06 99 LEU A CA 1
ATOM 763 C C . LEU A 1 99 ? -0.179 -16.800 0.393 1.00 69.06 99 LEU A C 1
ATOM 765 O O . LEU A 1 99 ? -0.657 -17.437 -0.547 1.00 69.06 99 LEU A O 1
ATOM 769 N N . LYS A 1 100 ? 0.102 -17.373 1.565 1.00 72.19 100 LYS A N 1
ATOM 770 C CA . LYS A 1 100 ? -0.155 -18.792 1.833 1.00 72.19 100 LYS A CA 1
ATOM 771 C C . LYS A 1 100 ? -1.662 -19.071 1.863 1.00 72.19 100 LYS A C 1
ATOM 773 O O . LYS A 1 100 ? -2.390 -18.430 2.613 1.00 72.19 100 LYS A O 1
ATOM 778 N N . GLY A 1 101 ? -2.106 -20.077 1.106 1.00 69.25 101 GLY A N 1
ATOM 779 C CA . GLY A 1 101 ? -3.480 -20.596 1.157 1.00 69.25 101 GLY A CA 1
ATOM 780 C C . GLY A 1 101 ? -4.479 -19.952 0.191 1.00 69.25 101 GLY A C 1
ATOM 781 O O . GLY A 1 101 ? -5.667 -20.243 0.297 1.00 69.25 101 GLY A O 1
ATOM 782 N N . ILE A 1 102 ? -4.027 -19.110 -0.744 1.00 70.06 102 ILE A N 1
ATOM 783 C CA . ILE A 1 102 ? -4.871 -18.585 -1.828 1.00 70.06 102 ILE A CA 1
ATOM 784 C C . ILE A 1 102 ? -4.738 -19.483 -3.064 1.00 70.06 102 ILE A C 1
ATOM 786 O O . ILE A 1 102 ? -3.626 -19.803 -3.486 1.00 70.06 102 ILE A O 1
ATOM 790 N N . ASP A 1 103 ? -5.874 -19.883 -3.640 1.00 69.38 103 ASP A N 1
ATOM 791 C CA . ASP A 1 103 ? -5.933 -20.609 -4.910 1.00 69.38 103 ASP A CA 1
ATOM 792 C C . ASP A 1 103 ? -5.969 -19.625 -6.092 1.00 69.38 103 ASP A C 1
ATOM 794 O O . ASP A 1 103 ? -6.905 -18.837 -6.236 1.00 69.38 103 ASP A O 1
ATOM 798 N N . PHE A 1 104 ? -4.943 -19.686 -6.942 1.00 66.12 104 PHE A N 1
ATOM 799 C CA . PHE A 1 10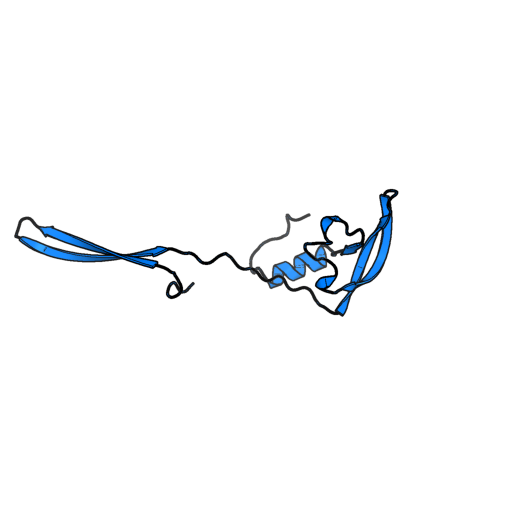4 ? -4.792 -18.845 -8.135 1.00 66.12 104 PHE A CA 1
ATOM 800 C C . PHE A 1 104 ? -5.283 -19.526 -9.420 1.00 66.12 104 PHE A C 1
ATOM 802 O O . PHE A 1 104 ? -5.102 -18.981 -10.505 1.00 66.12 104 PHE A O 1
ATOM 809 N N . SER A 1 105 ? -5.931 -20.692 -9.329 1.00 69.06 105 SER A N 1
ATOM 810 C CA . SER A 1 105 ? -6.448 -21.447 -10.483 1.00 69.06 105 SER A CA 1
ATOM 811 C C . SER A 1 105 ? -7.389 -20.649 -11.401 1.00 69.06 105 SER A C 1
ATOM 813 O O . SER A 1 105 ? -7.518 -20.979 -12.577 1.00 69.06 105 SER A O 1
ATOM 815 N N . ASN A 1 106 ? -8.010 -19.582 -10.886 1.00 60.44 106 ASN A N 1
ATOM 816 C CA . ASN A 1 106 ? -8.955 -18.730 -11.614 1.00 60.44 106 ASN A CA 1
ATOM 817 C C . ASN A 1 106 ? -8.354 -17.417 -12.155 1.00 60.44 106 ASN A C 1
ATOM 819 O O . ASN A 1 106 ? -9.091 -16.612 -12.716 1.00 60.44 106 ASN A O 1
ATOM 823 N N . PHE A 1 107 ? -7.052 -17.172 -11.990 1.00 54.00 107 PHE A N 1
ATOM 824 C CA . PHE A 1 107 ? -6.372 -15.963 -12.478 1.00 54.00 107 PHE A CA 1
ATOM 825 C C . PHE A 1 107 ? -5.784 -16.159 -13.890 1.00 54.00 107 PHE A C 1
ATOM 827 O O . PHE A 1 107 ? -4.635 -15.825 -14.124 1.00 54.00 107 PHE A O 1
ATOM 834 N N . ASN A 1 108 ? -6.543 -16.710 -14.840 1.00 49.91 108 ASN A N 1
ATOM 835 C CA . ASN A 1 108 ? -6.099 -16.831 -16.241 1.00 49.91 108 ASN A CA 1
ATOM 836 C C . ASN A 1 108 ? -6.613 -15.688 -17.117 1.00 49.91 108 ASN A C 1
ATOM 838 O O . ASN A 1 108 ? -7.827 -15.394 -17.033 1.00 49.91 108 ASN A O 1
#

Organism: Vibrio parahaemolyticus (NCBI:txid670)

Foldseek 3Di:
DDQPPFPDKDKDKDWDADPVGDIDIDIDIDTDDPDDDDDDDDDDFQDWFKKWAQDPVRDTDIDIDGDDPVLDDPVCPVVDRIHTPDDPVNVVVVVCVVDPPDDCVPVD

Radius of gyration: 26.56 Å; chains: 1; bounding box: 53×32×81 Å

Sequence (108 aa):
YPTDEFLSTTVFEVRAKDSKGNTGSAQHAVSRDDQAPAQTITYPEGTSMTYVNVGLDGERTTYDGIYSQDTYTPDNVQASRDFLKIDYAYASLGIQNSLKGIDFSNFN

Secondary structure (DSSP, 8-state):
---TT-SEEEEEEEEEE-TT--EEEEEEEEEE--PPP-------TT-EEEEEEEPTTS-EEEEEEE--GGGS-TTTTTT--EEE---HHHHHHHHHHHSTT---TT--

pLDDT: mean 82.29, std 10.71, range [49.91, 96.81]